Protein AF-A0AAV4B1U3-F1 (afdb_monomer_lite)

Foldseek 3Di:
DPDPPPVVVVLVPDDPVVVVLCVLPVVLQVVLVCLLQQHDDDDDPPDDDDDDDDPDPLVVVVNCVSPPSNLLVSLVVCLVCVVSSVVRHVVRDPVNNVVSVVVNVCVVCVVVVVLVVQLVVCCVVCVVQPSVRSNCVSVVVVVVVVVCVPPPDSCRVRDD

Structure (mmCIF, N/CA/C/O backbone):
data_AF-A0AAV4B1U3-F1
#
_entry.id   AF-A0AAV4B1U3-F1
#
loop_
_atom_site.group_PDB
_atom_site.id
_atom_site.type_symbol
_atom_site.label_atom_id
_atom_site.label_alt_id
_atom_site.label_comp_id
_atom_site.label_asym_id
_atom_site.label_entity_id
_atom_site.label_seq_id
_atom_site.pdbx_PDB_ins_code
_atom_site.Cartn_x
_atom_site.Cartn_y
_atom_site.Cartn_z
_atom_site.occupancy
_atom_site.B_iso_or_equiv
_atom_site.auth_seq_id
_atom_site.auth_comp_id
_atom_site.auth_asym_id
_atom_site.auth_atom_id
_atom_site.pdbx_PDB_model_num
ATOM 1 N N . MET A 1 1 ? -34.323 5.838 21.170 1.00 34.25 1 MET A N 1
ATOM 2 C CA . MET A 1 1 ? -34.094 5.615 19.721 1.00 34.25 1 MET A CA 1
ATOM 3 C C . MET A 1 1 ? -33.649 6.913 19.023 1.00 34.25 1 MET A C 1
ATOM 5 O O . MET A 1 1 ? -34.385 7.452 18.212 1.00 34.25 1 MET A O 1
ATOM 9 N N . ALA A 1 2 ? -32.461 7.454 19.337 1.00 35.16 2 ALA A N 1
ATOM 10 C CA . ALA A 1 2 ? -32.035 8.789 18.865 1.00 35.16 2 ALA A CA 1
ATOM 11 C C . ALA A 1 2 ? -30.618 8.835 18.239 1.00 35.16 2 ALA A C 1
ATOM 13 O O . ALA A 1 2 ? -30.026 9.904 18.129 1.00 35.16 2 ALA A O 1
ATOM 14 N N . GLY A 1 3 ? -30.059 7.690 17.825 1.00 37.66 3 GLY A N 1
ATOM 15 C CA . GLY A 1 3 ? -28.696 7.602 17.266 1.00 37.66 3 GLY A CA 1
ATOM 16 C C . GLY A 1 3 ? -28.603 7.534 15.733 1.00 37.66 3 GLY A C 1
ATOM 17 O O . GLY A 1 3 ? -27.575 7.881 15.164 1.00 37.66 3 GLY A O 1
ATOM 18 N N . SER A 1 4 ? -29.680 7.143 15.041 1.00 43.81 4 SER A N 1
ATOM 19 C CA . SER A 1 4 ? -29.659 6.825 13.596 1.00 43.81 4 SER A CA 1
ATOM 20 C C . SER A 1 4 ? -29.559 8.059 12.669 1.00 43.81 4 SER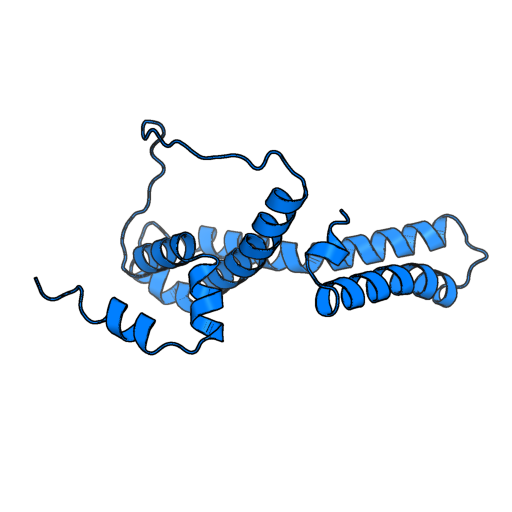 A C 1
ATOM 22 O O . SER A 1 4 ? -29.219 7.954 11.494 1.00 43.81 4 SER A O 1
ATOM 24 N N . ASN A 1 5 ? -29.793 9.268 13.190 1.00 48.94 5 ASN A N 1
ATOM 25 C CA . ASN A 1 5 ? -30.090 10.441 12.358 1.00 48.94 5 ASN A CA 1
ATOM 26 C C . ASN A 1 5 ? -28.878 11.315 11.971 1.00 48.94 5 ASN A C 1
ATOM 28 O O . ASN A 1 5 ? -29.029 12.237 11.173 1.00 48.94 5 ASN A O 1
ATOM 32 N N . LYS A 1 6 ? -27.685 11.083 12.539 1.00 46.19 6 LYS A N 1
ATOM 33 C CA . LYS A 1 6 ? -26.474 11.874 12.219 1.00 46.19 6 LYS A CA 1
ATOM 34 C C . LYS A 1 6 ? -25.631 11.241 11.110 1.00 46.19 6 LYS A C 1
ATOM 36 O O . LYS A 1 6 ? -25.233 11.944 10.187 1.00 46.19 6 LYS A O 1
ATOM 41 N N . MET A 1 7 ? -25.434 9.923 11.161 1.00 44.25 7 MET A N 1
ATOM 42 C CA . MET A 1 7 ? -24.687 9.158 10.151 1.00 44.25 7 MET A CA 1
ATOM 43 C C . MET A 1 7 ? -25.331 9.251 8.762 1.00 44.25 7 MET A C 1
ATOM 45 O O . MET A 1 7 ? -24.657 9.613 7.799 1.00 44.25 7 MET A O 1
ATOM 49 N N . SER A 1 8 ? -26.649 9.031 8.658 1.00 46.22 8 SER A N 1
ATOM 50 C CA . SER A 1 8 ? -27.339 9.098 7.361 1.00 46.22 8 SER A CA 1
ATOM 51 C C . SER A 1 8 ? -27.309 10.511 6.766 1.00 46.22 8 SER A C 1
ATOM 53 O O . SER A 1 8 ? -27.039 10.683 5.580 1.00 46.22 8 SER A O 1
ATOM 55 N N . LYS A 1 9 ? -27.484 11.554 7.591 1.00 43.84 9 LYS A N 1
ATOM 56 C CA . LYS A 1 9 ? -27.424 12.957 7.146 1.00 43.84 9 LYS A CA 1
ATOM 57 C C . LYS A 1 9 ? -26.022 13.382 6.698 1.00 43.84 9 LYS A C 1
ATOM 59 O O . LYS A 1 9 ? -25.910 14.159 5.750 1.00 43.84 9 LYS A O 1
ATOM 64 N N . GLN A 1 10 ? -24.968 12.859 7.328 1.00 49.81 10 GLN A N 1
ATOM 65 C CA . GLN A 1 10 ? -23.578 13.093 6.923 1.00 49.81 10 GLN A CA 1
ATOM 66 C C . GLN A 1 10 ? -23.275 12.419 5.572 1.00 49.81 10 GLN A C 1
ATOM 68 O O . GLN A 1 10 ? -22.713 13.047 4.673 1.00 49.81 10 GLN A O 1
ATOM 73 N N . PHE A 1 11 ? -23.738 11.179 5.385 1.00 47.16 11 PHE A N 1
ATOM 74 C CA . PHE A 1 11 ? -23.605 10.437 4.128 1.00 47.16 11 PHE A CA 1
ATOM 75 C C . PHE A 1 11 ? -24.349 11.131 2.972 1.00 47.16 11 PHE A C 1
ATOM 77 O O . PHE A 1 11 ? -23.828 11.270 1.865 1.00 47.16 11 PHE A O 1
ATOM 84 N N . LEU A 1 12 ? -25.543 11.670 3.240 1.00 50.81 12 LEU A N 1
ATOM 85 C CA . LEU A 1 12 ? -26.353 12.394 2.255 1.00 50.81 12 LEU A CA 1
ATOM 86 C C . LEU A 1 12 ? -25.726 13.731 1.818 1.00 50.81 12 LEU A C 1
ATOM 88 O O . LEU A 1 12 ? -25.813 14.066 0.634 1.00 50.81 12 LEU A O 1
ATOM 92 N N . ARG A 1 13 ? -25.042 14.451 2.721 1.00 52.44 13 ARG A N 1
ATOM 93 C CA . ARG A 1 13 ? -24.364 15.743 2.455 1.00 52.44 13 ARG A CA 1
ATOM 94 C C . ARG A 1 13 ? -23.014 15.637 1.745 1.00 52.44 13 ARG A C 1
ATOM 96 O O . ARG A 1 13 ? -22.426 16.648 1.375 1.00 52.44 13 ARG A O 1
ATOM 103 N N . THR A 1 14 ? -22.522 14.424 1.556 1.00 54.97 14 THR A N 1
ATOM 104 C CA . THR A 1 14 ? -21.181 14.179 1.043 1.00 54.97 14 THR A CA 1
ATOM 105 C C . THR A 1 14 ? -21.091 14.379 -0.486 1.00 54.97 14 THR A C 1
ATOM 107 O O . THR A 1 14 ? -21.996 13.980 -1.225 1.00 54.97 14 THR A O 1
ATOM 110 N N . SER A 1 15 ? -20.003 15.004 -0.968 1.00 49.97 15 SER A N 1
ATOM 111 C CA . SER A 1 15 ? -19.696 15.217 -2.401 1.00 49.97 15 SER A CA 1
ATOM 112 C C . SER A 1 15 ? -19.769 13.910 -3.208 1.00 49.97 15 SER A C 1
ATOM 114 O O . SER A 1 15 ? -19.462 12.843 -2.677 1.00 49.97 15 SER A O 1
ATOM 116 N N . LYS A 1 16 ? -20.124 13.977 -4.504 1.00 52.44 16 LYS A N 1
ATOM 117 C CA . LYS A 1 16 ? -20.164 12.808 -5.410 1.00 52.44 16 LYS A CA 1
ATOM 118 C C . LYS A 1 16 ? -18.877 11.974 -5.344 1.00 52.44 16 LYS A C 1
ATOM 120 O O . LYS A 1 16 ? -18.974 10.754 -5.302 1.00 52.44 16 LYS A O 1
ATOM 125 N N . SER A 1 17 ? -17.705 12.612 -5.264 1.00 48.62 17 SER A N 1
ATOM 126 C CA . SER A 1 17 ? -16.409 11.918 -5.192 1.00 48.62 17 SER A CA 1
ATOM 127 C C . SER A 1 17 ? -16.207 11.162 -3.876 1.00 48.62 17 SER A C 1
ATOM 129 O O . SER A 1 17 ? -15.735 10.028 -3.878 1.00 48.62 17 SER A O 1
ATOM 131 N N . LEU A 1 18 ? -16.614 11.754 -2.751 1.00 49.97 18 LEU A N 1
ATOM 132 C CA . LEU A 1 18 ? -16.459 11.160 -1.426 1.00 49.97 18 LEU A CA 1
ATOM 133 C C . LEU A 1 18 ? -17.518 10.065 -1.183 1.00 49.97 18 LEU A C 1
ATOM 135 O O . LEU A 1 18 ? -17.197 9.039 -0.600 1.00 49.97 18 LEU A O 1
ATOM 139 N N . LYS A 1 19 ? -18.727 10.187 -1.756 1.00 54.56 19 LYS A N 1
ATOM 140 C CA . LYS A 1 19 ? -19.711 9.085 -1.842 1.00 54.56 19 LYS A CA 1
ATOM 141 C C . LYS A 1 19 ? -19.169 7.899 -2.637 1.00 54.56 19 LYS A C 1
ATOM 143 O O . LYS A 1 19 ? -19.358 6.755 -2.240 1.00 54.56 19 LYS A O 1
ATOM 148 N N . GLN A 1 20 ? -18.462 8.169 -3.733 1.00 54.53 20 GLN A N 1
ATOM 149 C CA . GLN A 1 20 ? -17.825 7.134 -4.542 1.00 54.53 20 GLN A CA 1
ATOM 150 C C . GLN A 1 20 ? -16.701 6.430 -3.772 1.00 54.53 20 GLN A C 1
ATOM 152 O O . GLN A 1 20 ? -16.598 5.212 -3.851 1.00 54.53 20 GLN A O 1
ATOM 157 N N . TYR A 1 21 ? -15.896 7.159 -2.995 1.00 54.62 21 TYR A N 1
ATOM 158 C CA . TYR A 1 21 ? -14.876 6.579 -2.110 1.00 54.62 21 TYR A CA 1
ATOM 159 C C . TYR A 1 21 ? -15.485 5.744 -0.976 1.00 54.62 21 TYR A C 1
ATOM 161 O O . TYR A 1 21 ? -15.048 4.621 -0.737 1.00 54.62 21 TYR A O 1
ATOM 169 N N . LEU A 1 22 ? -16.537 6.257 -0.334 1.00 54.84 22 LEU A N 1
ATOM 170 C CA . LEU A 1 22 ? -17.274 5.562 0.721 1.00 54.84 22 LEU A CA 1
ATOM 171 C C . LEU A 1 22 ? -17.932 4.277 0.201 1.00 54.84 22 LEU A C 1
ATOM 173 O O . LEU A 1 22 ? -17.804 3.240 0.833 1.00 54.84 22 LEU A O 1
ATOM 177 N N . SER A 1 23 ? -18.531 4.296 -0.996 1.00 57.09 23 SER A N 1
ATOM 178 C CA . SER A 1 23 ? -19.128 3.096 -1.612 1.00 57.09 23 SER A CA 1
ATOM 179 C C . SER A 1 23 ? -18.108 2.011 -1.979 1.00 57.09 23 SER A C 1
ATOM 181 O O . SER A 1 23 ? -18.454 0.843 -2.140 1.00 57.09 23 SER A O 1
ATOM 183 N N . GLN A 1 24 ? -16.831 2.374 -2.128 1.00 67.50 24 GLN A N 1
ATOM 184 C CA . GLN A 1 24 ? -15.799 1.427 -2.542 1.00 67.50 24 GLN A CA 1
ATOM 185 C C . GLN A 1 24 ? -15.334 0.532 -1.385 1.00 67.50 24 GLN A C 1
ATOM 187 O O . GLN A 1 24 ? -14.924 -0.602 -1.635 1.00 67.50 24 GLN A O 1
ATOM 192 N N . GLY A 1 25 ? -15.469 0.974 -0.133 1.00 75.81 25 GLY A N 1
ATOM 193 C CA . GLY A 1 25 ? -15.066 0.208 1.048 1.00 75.81 25 GLY A CA 1
ATOM 194 C C . GLY A 1 25 ? -15.875 0.525 2.298 1.00 75.81 25 GLY A C 1
ATOM 195 O O . GLY A 1 25 ? -15.283 0.597 3.373 1.00 75.81 25 GLY A O 1
ATOM 196 N N . GLU A 1 26 ? -17.186 0.727 2.147 1.00 83.44 26 GLU A N 1
ATOM 197 C CA . GLU A 1 26 ? -18.115 1.059 3.235 1.00 83.44 26 GLU A CA 1
ATOM 198 C C . GLU A 1 26 ? -17.958 0.106 4.421 1.00 83.44 26 GLU A C 1
ATOM 200 O O . GLU A 1 26 ? -17.793 0.573 5.541 1.00 83.44 26 GLU A O 1
ATOM 205 N N . ASP A 1 27 ? -17.909 -1.206 4.167 1.00 86.19 27 ASP A N 1
ATOM 206 C CA . ASP A 1 27 ? -17.800 -2.230 5.214 1.00 86.19 27 ASP A CA 1
ATOM 207 C C . ASP A 1 27 ? -16.546 -2.025 6.075 1.00 86.19 27 ASP A C 1
ATOM 209 O O . ASP A 1 27 ? -16.609 -1.976 7.302 1.00 86.19 27 ASP A O 1
ATOM 213 N N . ARG A 1 28 ? -15.389 -1.835 5.423 1.00 86.81 28 ARG A N 1
ATOM 214 C CA . ARG A 1 28 ? -14.106 -1.603 6.109 1.00 86.81 28 ARG A CA 1
ATOM 215 C C . ARG A 1 28 ? -14.129 -0.297 6.891 1.00 86.81 28 ARG A C 1
ATOM 217 O O . ARG A 1 28 ? -13.605 -0.237 8.001 1.00 86.81 28 ARG A O 1
ATOM 224 N N . TRP A 1 29 ? -14.747 0.731 6.322 1.00 85.81 29 TRP A N 1
ATOM 225 C CA . TRP A 1 29 ? -14.876 2.027 6.972 1.00 85.81 29 TRP A CA 1
ATOM 226 C C . TRP A 1 29 ? -15.787 1.962 8.193 1.00 85.81 29 TRP A C 1
ATOM 228 O O . TRP A 1 29 ? -15.417 2.452 9.257 1.00 85.81 29 TRP A O 1
ATOM 238 N N . LEU A 1 30 ? -16.921 1.271 8.090 1.00 88.44 30 LEU A N 1
ATOM 239 C CA . LEU A 1 30 ? -17.818 1.028 9.211 1.00 88.44 30 LEU A CA 1
ATOM 240 C C . LEU A 1 30 ? -17.119 0.239 10.326 1.00 88.44 30 LEU A C 1
ATOM 242 O O . LEU A 1 30 ? -17.226 0.622 11.490 1.00 88.44 30 LEU A O 1
ATOM 246 N N . CYS A 1 31 ? -16.355 -0.805 9.993 1.00 89.75 31 CYS A N 1
ATOM 247 C CA . CYS A 1 31 ? -15.546 -1.531 10.974 1.00 89.75 31 CYS A CA 1
ATOM 248 C C . CYS A 1 31 ? -14.533 -0.612 11.674 1.00 89.75 31 CYS A C 1
ATOM 250 O O . CYS A 1 31 ? -14.426 -0.644 12.898 1.00 89.75 31 CYS A O 1
ATOM 252 N N . THR A 1 32 ? -13.835 0.251 10.930 1.00 89.56 32 THR A N 1
ATOM 253 C CA . THR A 1 32 ? -12.902 1.233 11.508 1.00 89.56 32 THR A CA 1
ATOM 254 C C . THR A 1 32 ? -13.617 2.197 12.459 1.00 89.56 32 THR A C 1
ATOM 256 O O . THR A 1 32 ? -13.131 2.442 13.564 1.00 89.56 32 THR A O 1
ATOM 259 N N . LEU A 1 33 ? -14.807 2.685 12.090 1.00 89.94 33 LEU A N 1
ATOM 260 C CA . LEU A 1 33 ? -15.630 3.537 12.952 1.00 89.94 33 LEU A CA 1
ATOM 261 C C . LEU A 1 33 ? -16.046 2.814 14.241 1.00 89.94 33 LEU A C 1
ATOM 263 O O . LEU A 1 33 ? -15.974 3.407 15.316 1.00 89.94 33 LEU A O 1
ATOM 267 N N . LEU A 1 34 ? -16.452 1.542 14.163 1.00 92.31 34 LEU A N 1
ATOM 268 C CA . LEU A 1 34 ? -16.786 0.735 15.343 1.00 92.31 34 LEU A CA 1
ATOM 269 C C . LEU A 1 34 ? -15.588 0.628 16.295 1.00 92.31 34 LEU A C 1
ATOM 271 O O . LEU A 1 34 ? -15.732 0.901 17.489 1.00 92.31 34 LEU A O 1
ATOM 275 N N . LEU A 1 35 ? -14.397 0.339 15.761 1.00 91.88 35 LEU A N 1
ATOM 276 C CA . LEU A 1 35 ? -13.162 0.296 16.548 1.00 91.88 35 LEU A CA 1
ATOM 277 C C . LEU A 1 35 ? -12.845 1.659 17.187 1.00 91.88 35 LEU A C 1
ATOM 279 O O . LEU A 1 35 ? -12.509 1.714 18.370 1.00 91.88 35 LEU A O 1
ATOM 283 N N . GLN A 1 36 ? -13.011 2.763 16.450 1.00 91.19 36 GLN A N 1
ATOM 284 C CA . GLN A 1 36 ? -12.832 4.139 16.945 1.00 91.19 36 GLN A CA 1
ATOM 285 C C . GLN A 1 36 ? -13.840 4.535 18.040 1.00 91.19 36 GLN A C 1
ATOM 287 O O . GLN A 1 36 ? -13.535 5.391 18.875 1.00 91.19 36 GLN A O 1
ATOM 292 N N . GLN A 1 37 ? -15.036 3.938 18.049 1.00 92.44 37 GLN A N 1
ATOM 293 C CA . GLN A 1 37 ? -16.036 4.127 19.106 1.00 92.44 37 GLN A CA 1
ATOM 294 C C . GLN A 1 37 ? -15.804 3.228 20.335 1.00 92.44 37 GLN A C 1
ATOM 296 O O . GLN A 1 37 ? -16.545 3.357 21.305 1.00 92.44 37 GLN A O 1
ATOM 301 N N . GLY A 1 38 ? -14.786 2.360 20.326 1.00 92.88 38 GLY A N 1
ATOM 302 C CA . GLY A 1 38 ? -14.483 1.456 21.441 1.00 92.88 38 GLY A CA 1
ATOM 303 C C . GLY A 1 38 ? -15.198 0.106 21.378 1.00 92.88 38 GLY A C 1
ATOM 304 O O . GLY A 1 38 ? -15.150 -0.643 22.349 1.00 92.88 38 GLY A O 1
ATOM 305 N N . TYR A 1 39 ? -15.863 -0.222 20.265 1.00 93.75 39 TYR A N 1
ATOM 306 C CA . TYR A 1 39 ? -16.454 -1.547 20.086 1.00 93.75 39 TYR A CA 1
ATOM 307 C C . TYR A 1 39 ? -15.394 -2.574 19.699 1.00 93.75 39 TYR A C 1
ATOM 309 O O . TYR A 1 39 ? -14.425 -2.275 18.996 1.00 93.75 39 TYR A O 1
ATOM 317 N N . ARG A 1 40 ? -15.631 -3.808 20.130 1.00 90.62 40 ARG A N 1
ATOM 318 C CA . ARG A 1 40 ? -14.810 -4.970 19.819 1.00 90.62 40 ARG A CA 1
ATOM 319 C C . ARG A 1 40 ? -15.328 -5.650 18.557 1.00 90.62 40 ARG A C 1
ATOM 321 O O . ARG A 1 40 ? -16.533 -5.841 18.405 1.00 90.62 40 ARG A O 1
ATOM 328 N N . VAL A 1 41 ? -14.416 -6.007 17.658 1.00 89.12 41 VAL A N 1
ATOM 329 C CA . VAL A 1 41 ? -14.715 -6.771 16.441 1.00 89.12 41 VAL A CA 1
ATOM 330 C C . VAL A 1 41 ? -13.932 -8.073 16.516 1.00 89.12 41 VAL A C 1
ATOM 332 O O . VAL A 1 41 ? -12.707 -8.049 16.613 1.00 89.12 41 VAL A O 1
ATOM 335 N N . GLU A 1 42 ? -14.636 -9.201 16.486 1.00 89.62 42 GLU A N 1
ATOM 336 C CA . GLU A 1 42 ? -14.042 -10.534 16.582 1.00 89.62 42 GLU A CA 1
ATOM 337 C C . GLU A 1 42 ? -14.356 -11.370 15.351 1.00 89.62 42 GLU A C 1
ATOM 339 O O . GLU A 1 42 ? -15.413 -11.248 14.731 1.00 89.62 42 GLU A O 1
ATOM 344 N N . TYR A 1 43 ? -13.424 -12.258 15.026 1.00 91.00 43 TYR A N 1
ATOM 345 C CA . TYR A 1 43 ? -13.645 -13.289 14.032 1.00 91.00 43 TYR A CA 1
ATOM 346 C C . TYR A 1 43 ? -14.442 -14.448 14.647 1.00 91.00 43 TYR A C 1
ATOM 348 O O . TYR A 1 43 ? -14.052 -14.988 15.681 1.00 91.00 43 TYR A O 1
ATOM 356 N N . CYS A 1 44 ? -15.533 -14.851 13.992 1.00 93.25 44 CYS A N 1
ATOM 357 C CA . CYS A 1 44 ? -16.336 -16.010 14.373 1.00 93.25 44 CYS A CA 1
ATOM 358 C C . CYS A 1 44 ? -16.225 -17.092 13.293 1.00 93.25 44 CYS A C 1
ATOM 360 O O . CYS A 1 44 ? -16.735 -16.924 12.191 1.00 93.25 44 CYS A O 1
ATOM 362 N N . ALA A 1 45 ? -15.581 -18.221 13.603 1.00 92.44 45 ALA A N 1
ATOM 363 C CA . ALA A 1 45 ? -15.434 -19.320 12.642 1.00 92.44 45 ALA A CA 1
ATOM 364 C C . ALA A 1 45 ? -16.761 -20.048 12.355 1.00 92.44 45 ALA A C 1
ATOM 366 O O . ALA A 1 45 ? -16.906 -20.664 11.307 1.00 92.44 45 ALA A O 1
ATOM 367 N N . ALA A 1 46 ? -17.720 -19.972 13.284 1.00 94.50 46 ALA A N 1
ATOM 368 C CA . ALA A 1 46 ? -19.034 -20.597 13.159 1.00 94.50 46 ALA A CA 1
ATOM 369 C C . ALA A 1 46 ? -20.060 -19.727 12.411 1.00 94.50 46 ALA A C 1
ATOM 371 O O . ALA A 1 46 ? -21.211 -20.135 12.279 1.00 94.50 46 ALA A O 1
ATOM 372 N N . SER A 1 47 ? -19.697 -18.515 11.968 1.00 91.50 47 SER A N 1
ATOM 373 C CA . SER A 1 47 ? -20.613 -17.700 11.172 1.00 91.50 47 SER A CA 1
ATOM 374 C C . SER A 1 47 ? -20.576 -18.139 9.713 1.00 91.50 47 SER A C 1
ATOM 376 O O . SER A 1 47 ? -19.572 -17.935 9.026 1.00 91.50 47 SER A O 1
ATOM 378 N N . ASP A 1 48 ? -21.688 -18.681 9.232 1.00 92.75 48 ASP A N 1
ATOM 379 C CA . ASP A 1 48 ? -21.855 -19.036 7.830 1.00 92.75 48 ASP A CA 1
ATOM 380 C C . ASP A 1 48 ? -22.116 -17.793 6.978 1.00 92.75 48 ASP A C 1
ATOM 382 O O . ASP A 1 48 ? -22.984 -16.967 7.268 1.00 92.75 48 ASP A O 1
ATOM 386 N N . SER A 1 49 ? -21.362 -17.665 5.891 1.00 90.31 49 SER A N 1
ATOM 387 C CA . SER A 1 49 ? -21.590 -16.637 4.883 1.00 90.31 49 SER A CA 1
ATOM 388 C C . SER A 1 49 ? -21.385 -17.227 3.497 1.00 90.31 49 SER A C 1
ATOM 390 O O . SER A 1 49 ? -20.469 -18.014 3.263 1.00 90.31 49 SER A O 1
ATOM 392 N N . PHE A 1 50 ? -22.261 -16.851 2.572 1.00 91.00 50 PHE A N 1
ATOM 393 C CA . PHE A 1 50 ? -22.156 -17.231 1.174 1.00 91.00 50 PHE A CA 1
ATOM 394 C C . PHE A 1 50 ? -21.663 -16.026 0.372 1.00 91.00 50 PHE A C 1
ATOM 396 O O . PHE A 1 50 ? -22.231 -14.938 0.471 1.00 91.00 50 PHE A O 1
ATOM 403 N N . THR A 1 51 ? -20.600 -16.213 -0.410 1.00 88.44 51 THR A N 1
ATOM 404 C CA . THR A 1 51 ? -20.026 -15.164 -1.257 1.00 88.44 51 THR A CA 1
ATOM 405 C C . THR A 1 51 ? -19.707 -15.707 -2.641 1.00 88.44 51 THR A C 1
ATOM 407 O O . THR A 1 51 ? -19.290 -16.856 -2.788 1.00 88.44 51 THR A O 1
ATOM 410 N N . TYR A 1 52 ? -19.886 -14.865 -3.653 1.00 89.00 52 TYR A N 1
ATOM 411 C CA . TYR A 1 52 ? -19.514 -15.182 -5.024 1.00 89.00 52 TYR A CA 1
ATOM 412 C C . TYR A 1 52 ? -18.042 -14.832 -5.245 1.00 89.00 52 TYR A C 1
ATOM 414 O O . TYR A 1 52 ? -17.625 -13.686 -5.053 1.00 89.00 52 TYR A O 1
ATOM 422 N N . ALA A 1 53 ? -17.249 -15.825 -5.642 1.00 90.75 53 ALA A N 1
ATOM 423 C CA . ALA A 1 53 ? -15.888 -15.597 -6.102 1.00 90.75 53 ALA A CA 1
ATOM 424 C C . ALA A 1 53 ? -15.910 -15.179 -7.583 1.00 90.75 53 ALA A C 1
ATOM 426 O O . ALA A 1 53 ? -16.720 -15.707 -8.342 1.00 90.75 53 ALA A O 1
ATOM 427 N N . PRO A 1 54 ? -15.037 -14.251 -8.011 1.00 91.06 54 PRO A N 1
ATOM 428 C CA . PRO A 1 54 ? -14.971 -13.867 -9.414 1.00 91.06 54 PRO A CA 1
ATOM 429 C C . PRO A 1 54 ? -14.496 -15.049 -10.266 1.00 91.06 54 PRO A C 1
ATOM 431 O O . PRO A 1 54 ? -13.408 -15.579 -10.039 1.00 91.06 54 PRO A O 1
ATOM 434 N N . GLU A 1 55 ? -15.278 -15.422 -11.277 1.00 92.06 55 GLU A N 1
ATOM 435 C CA . GLU A 1 55 ? -14.921 -16.489 -12.228 1.00 92.06 55 GLU A CA 1
ATOM 436 C C . GLU A 1 55 ? -14.164 -15.946 -13.454 1.00 92.06 55 GLU A C 1
ATOM 438 O O . GLU A 1 55 ? -13.458 -16.679 -14.143 1.00 92.06 55 GLU A O 1
ATOM 443 N N . GLY A 1 56 ? -14.273 -14.637 -13.713 1.00 89.19 56 GLY A N 1
ATOM 444 C CA . GLY A 1 56 ? -13.639 -13.958 -14.842 1.00 89.19 56 GLY A CA 1
ATOM 445 C C . GLY A 1 56 ? -12.613 -12.902 -14.428 1.00 89.19 56 GLY A C 1
ATOM 446 O O . GLY A 1 56 ? -12.763 -12.203 -13.421 1.00 89.19 56 GLY A O 1
ATOM 447 N N . PHE A 1 57 ? -11.593 -12.706 -15.270 1.00 86.69 57 PHE A N 1
ATOM 448 C CA . PHE A 1 57 ? -10.540 -11.711 -15.033 1.00 86.69 57 PHE A CA 1
ATOM 449 C C . PHE A 1 57 ? -11.086 -10.276 -14.933 1.00 86.69 57 PHE A C 1
ATOM 451 O O . PHE A 1 57 ? -10.626 -9.496 -14.103 1.00 86.69 57 PHE A O 1
ATOM 458 N N . GLN A 1 58 ? -12.109 -9.931 -15.720 1.00 85.50 58 GLN A N 1
ATOM 459 C CA . GLN A 1 58 ? -12.740 -8.608 -15.682 1.00 85.50 58 GLN A CA 1
ATOM 460 C C . GLN A 1 58 ? -13.364 -8.286 -14.322 1.00 85.50 58 GLN A C 1
ATOM 462 O O . GLN A 1 58 ? -13.243 -7.155 -13.837 1.00 85.50 58 GLN A O 1
ATOM 467 N N . GLU A 1 59 ? -14.034 -9.260 -13.712 1.00 86.81 59 GLU A N 1
ATOM 468 C CA . GLU A 1 59 ? -14.638 -9.094 -12.396 1.00 86.81 59 GLU A CA 1
ATOM 469 C C . GLU A 1 59 ? -13.554 -8.996 -11.324 1.00 86.81 59 GLU A C 1
ATOM 471 O O . GLU A 1 59 ? -13.540 -8.038 -10.549 1.00 86.81 59 GLU A O 1
ATOM 476 N N . PHE A 1 60 ? -12.579 -9.907 -11.361 1.00 88.94 60 PHE A N 1
ATOM 477 C CA . PHE A 1 60 ? -11.413 -9.877 -10.482 1.00 88.94 60 PHE A CA 1
ATOM 478 C C . PHE A 1 60 ? -10.682 -8.525 -10.533 1.00 88.94 60 PHE A C 1
ATOM 480 O O . PHE A 1 60 ? -10.402 -7.913 -9.499 1.00 88.94 60 PHE A O 1
ATOM 487 N N . TYR A 1 61 ? -10.412 -8.011 -11.734 1.00 86.25 61 TYR A N 1
ATOM 488 C CA . TYR A 1 61 ? -9.726 -6.738 -11.935 1.00 86.25 61 TYR A CA 1
ATOM 489 C C . TYR A 1 61 ? -10.525 -5.561 -11.361 1.00 86.25 61 TYR A C 1
ATOM 491 O O . TYR A 1 61 ? -9.974 -4.705 -10.663 1.00 86.25 61 TYR A O 1
ATOM 499 N N . ASN A 1 62 ? -11.841 -5.535 -11.592 1.00 84.62 62 ASN A N 1
ATOM 500 C CA . ASN A 1 62 ? -12.713 -4.503 -11.034 1.00 84.62 62 ASN A CA 1
ATOM 501 C C . ASN A 1 62 ? -12.773 -4.564 -9.501 1.00 84.62 62 ASN A C 1
ATOM 503 O O . ASN A 1 62 ? -12.735 -3.516 -8.852 1.00 84.62 62 ASN A O 1
ATOM 5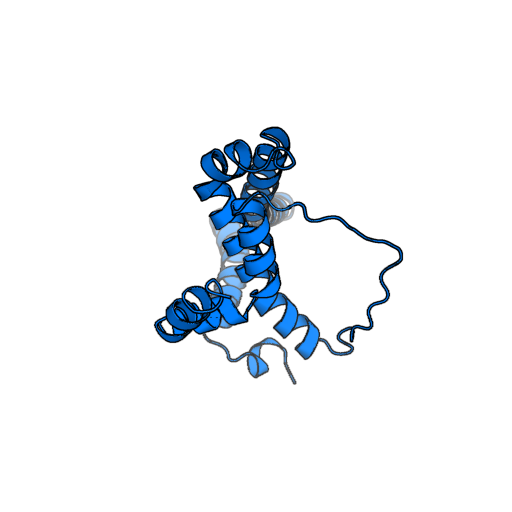07 N N . GLN A 1 63 ? -12.796 -5.765 -8.913 1.00 86.12 63 GLN A N 1
ATOM 508 C CA . GLN A 1 63 ? -12.715 -5.938 -7.461 1.00 86.12 63 GLN A CA 1
ATOM 509 C C . GLN A 1 63 ? -11.399 -5.372 -6.909 1.00 86.12 63 GLN A C 1
ATOM 511 O O . GLN A 1 63 ? -11.418 -4.568 -5.977 1.00 86.12 63 GLN A O 1
ATOM 516 N N . ARG A 1 64 ? -10.255 -5.695 -7.523 1.00 87.50 64 ARG A N 1
ATOM 517 C CA . ARG A 1 64 ? -8.939 -5.180 -7.100 1.00 87.50 64 ARG A CA 1
ATOM 518 C C . ARG A 1 64 ? -8.841 -3.659 -7.191 1.00 87.50 64 ARG A C 1
ATOM 520 O O . ARG A 1 64 ? -8.331 -3.030 -6.263 1.00 87.50 64 ARG A O 1
ATOM 527 N N . ARG A 1 65 ? -9.382 -3.056 -8.254 1.00 83.75 65 ARG A N 1
ATOM 528 C CA . ARG A 1 65 ? -9.423 -1.591 -8.420 1.00 83.75 65 ARG A CA 1
ATOM 529 C C . ARG A 1 65 ? -10.222 -0.884 -7.335 1.00 83.75 65 ARG A C 1
ATOM 531 O O . ARG A 1 65 ? -9.863 0.225 -6.962 1.00 83.75 65 ARG A O 1
ATOM 538 N N . ARG A 1 66 ? -11.270 -1.525 -6.818 1.00 83.31 66 ARG A N 1
ATOM 539 C CA . ARG A 1 66 ? -12.062 -1.018 -5.694 1.00 83.31 66 ARG A CA 1
ATOM 540 C C . ARG A 1 66 ? -11.351 -1.217 -4.355 1.00 83.31 66 ARG A C 1
ATOM 542 O O . ARG A 1 66 ? -11.344 -0.327 -3.508 1.00 83.31 66 ARG A O 1
ATOM 549 N N . TRP A 1 67 ? -10.776 -2.398 -4.141 1.00 86.31 67 TRP A N 1
ATOM 550 C CA . TRP A 1 67 ? -10.277 -2.792 -2.826 1.00 86.31 67 TRP A CA 1
ATOM 551 C C . TRP A 1 67 ? -8.990 -2.081 -2.442 1.00 86.31 67 TRP A C 1
ATOM 553 O O . TRP A 1 67 ? -8.924 -1.559 -1.332 1.00 86.31 67 TRP A O 1
ATOM 563 N N . THR A 1 68 ? -8.004 -1.999 -3.336 1.00 87.31 68 THR A N 1
ATOM 564 C CA . THR A 1 68 ? -6.691 -1.432 -2.993 1.00 87.31 68 THR A CA 1
ATOM 565 C C . THR A 1 68 ? -6.782 0.018 -2.497 1.00 87.31 68 THR A C 1
ATOM 567 O O . THR A 1 68 ? -6.280 0.286 -1.402 1.00 87.31 68 THR A O 1
ATOM 570 N N . PRO A 1 69 ? -7.475 0.947 -3.191 1.00 84.81 69 PRO A N 1
ATOM 571 C CA . PRO A 1 69 ? -7.631 2.314 -2.692 1.00 84.81 69 PRO A CA 1
ATOM 572 C C . PRO A 1 69 ? -8.392 2.370 -1.365 1.00 84.81 69 PRO A C 1
ATOM 574 O O . PRO A 1 69 ? -8.020 3.132 -0.475 1.00 84.81 69 PRO A O 1
ATOM 577 N N . SER A 1 70 ? -9.423 1.531 -1.197 1.00 84.19 70 SER A N 1
ATOM 578 C CA . SER A 1 70 ? -10.192 1.483 0.051 1.00 84.19 70 SER A CA 1
ATOM 579 C C . SER A 1 70 ? -9.348 1.020 1.240 1.00 84.19 70 SER A C 1
ATOM 581 O O . SER A 1 70 ? -9.479 1.570 2.329 1.00 84.19 70 SER A O 1
ATOM 583 N N . THR A 1 71 ? -8.453 0.049 1.041 1.00 88.62 71 THR A N 1
ATOM 584 C CA . THR A 1 71 ? -7.550 -0.437 2.089 1.00 88.62 71 THR A CA 1
ATOM 585 C C . THR A 1 71 ? -6.589 0.666 2.511 1.00 88.62 71 THR A C 1
ATOM 587 O O . THR A 1 71 ? -6.485 0.951 3.698 1.00 88.62 71 THR A O 1
ATOM 590 N N . ILE A 1 72 ? -5.948 1.337 1.549 1.00 88.12 72 ILE A N 1
ATOM 591 C CA . ILE A 1 72 ? -5.024 2.451 1.810 1.00 88.12 72 ILE A CA 1
ATOM 592 C C . ILE A 1 72 ? -5.727 3.562 2.602 1.00 88.12 72 ILE A C 1
ATOM 594 O O . ILE A 1 72 ? -5.193 4.025 3.607 1.00 88.12 72 ILE A O 1
ATOM 598 N N . ALA A 1 73 ? -6.938 3.951 2.193 1.00 87.25 73 ALA A N 1
ATOM 599 C CA . ALA A 1 73 ? -7.706 4.994 2.869 1.00 87.25 73 ALA A CA 1
ATOM 600 C C . ALA A 1 73 ? -8.081 4.618 4.314 1.00 87.25 73 ALA A C 1
ATOM 602 O O . ALA A 1 73 ? -7.898 5.428 5.217 1.00 87.25 73 ALA A O 1
ATOM 603 N N . ASN A 1 74 ? -8.556 3.390 4.548 1.00 88.12 74 ASN A N 1
ATOM 604 C CA . ASN A 1 74 ? -8.932 2.921 5.888 1.00 88.12 74 ASN A CA 1
ATOM 605 C C . ASN A 1 74 ? -7.728 2.809 6.829 1.00 88.12 74 ASN A C 1
ATOM 607 O O . ASN A 1 74 ? -7.804 3.182 7.997 1.00 88.12 74 ASN A O 1
ATOM 611 N N . VAL A 1 75 ? -6.603 2.316 6.312 1.00 91.06 75 VAL A N 1
ATOM 612 C CA . VAL A 1 75 ? -5.356 2.224 7.073 1.00 91.06 75 VAL A CA 1
ATOM 613 C C . VAL A 1 75 ? -4.854 3.613 7.453 1.00 91.06 75 VAL A C 1
ATOM 615 O O . VAL A 1 75 ? -4.491 3.828 8.605 1.00 91.06 75 VAL A O 1
ATOM 618 N N . LEU A 1 76 ? -4.875 4.568 6.521 1.00 91.38 76 LEU A N 1
ATOM 619 C CA . LEU A 1 76 ? -4.507 5.953 6.808 1.00 91.38 76 LEU A CA 1
ATOM 620 C C . LEU A 1 76 ? -5.428 6.601 7.845 1.00 91.38 76 LEU A C 1
ATOM 622 O O . LEU A 1 76 ? -4.918 7.251 8.751 1.00 91.38 76 LEU A O 1
ATOM 626 N N . ASP A 1 77 ? -6.745 6.403 7.750 1.00 90.06 77 ASP A N 1
ATOM 627 C CA . ASP A 1 77 ? -7.708 6.925 8.730 1.00 90.06 77 ASP A CA 1
ATOM 628 C C . ASP A 1 77 ? -7.405 6.399 10.142 1.00 90.06 77 ASP A C 1
ATOM 630 O O . ASP A 1 77 ? -7.210 7.177 11.078 1.00 90.06 77 ASP A O 1
ATOM 634 N N . LEU A 1 78 ? -7.222 5.081 10.282 1.00 91.31 78 LEU A N 1
ATOM 635 C CA . LEU A 1 78 ? -6.847 4.460 11.552 1.00 91.31 78 LEU A CA 1
ATOM 636 C C . LEU A 1 78 ? -5.505 4.989 12.085 1.00 91.31 78 LEU A C 1
ATOM 638 O O . LEU A 1 78 ? -5.393 5.297 13.273 1.00 91.31 78 LEU A O 1
ATOM 642 N N . LEU A 1 79 ? -4.492 5.113 11.221 1.00 94.38 79 LEU A N 1
ATOM 643 C CA . LEU A 1 79 ? -3.172 5.638 11.584 1.00 94.38 79 LEU A CA 1
ATOM 644 C C . LEU A 1 79 ? -3.194 7.134 11.919 1.00 94.38 79 LEU A C 1
ATOM 646 O O . LEU A 1 79 ? -2.309 7.593 12.630 1.00 94.38 79 LEU A O 1
ATOM 650 N N . GLN A 1 80 ? -4.170 7.910 11.448 1.00 93.31 80 GLN A N 1
ATOM 651 C CA . GLN A 1 80 ? -4.332 9.316 11.827 1.00 93.31 80 GLN A CA 1
ATOM 652 C C . GLN A 1 80 ? -5.042 9.456 13.177 1.00 93.31 80 GLN A C 1
ATOM 654 O O . GLN A 1 80 ? -4.672 10.310 13.985 1.00 93.31 80 GLN A O 1
ATOM 659 N N . THR A 1 81 ? -6.022 8.595 13.463 1.00 92.75 81 THR A N 1
ATOM 660 C CA . THR A 1 81 ? -6.813 8.651 14.703 1.00 92.75 81 THR A CA 1
ATOM 661 C C . THR A 1 81 ? -6.279 7.762 15.828 1.00 92.75 81 THR A C 1
ATOM 663 O O . THR A 1 81 ? -6.883 7.719 16.901 1.00 92.75 81 THR A O 1
ATOM 666 N N . TRP A 1 82 ? -5.158 7.065 15.620 1.00 94.56 82 TRP A N 1
ATOM 667 C CA . TRP A 1 82 ? -4.696 5.965 16.476 1.00 94.56 82 TRP A CA 1
ATOM 668 C C . TRP A 1 82 ? -4.623 6.298 17.969 1.00 94.56 82 TRP A C 1
ATOM 670 O O . TRP A 1 82 ? -5.043 5.488 18.787 1.00 94.56 82 TRP A O 1
ATOM 680 N N . LYS A 1 83 ? -4.157 7.500 18.346 1.00 94.12 83 LYS A N 1
ATOM 681 C CA . LYS A 1 83 ? -4.053 7.910 19.760 1.00 94.12 83 LYS A CA 1
ATOM 682 C C . LYS A 1 83 ? -5.417 7.913 20.447 1.00 94.12 83 LYS A C 1
ATOM 684 O O . LYS A 1 83 ? -5.549 7.440 21.570 1.00 94.12 83 LYS A O 1
ATOM 689 N N . GLY A 1 84 ? -6.427 8.453 19.764 1.00 93.50 84 GLY A N 1
ATOM 690 C CA . GLY A 1 84 ? -7.797 8.492 20.267 1.00 93.50 84 GLY A CA 1
ATOM 691 C C . GLY A 1 84 ? -8.445 7.112 20.251 1.00 93.50 84 GLY A C 1
ATOM 692 O O . GLY A 1 84 ? -9.148 6.765 21.195 1.00 93.50 84 GLY A O 1
ATOM 693 N N . THR A 1 85 ? -8.174 6.318 19.213 1.00 92.56 85 THR A N 1
ATOM 694 C CA . THR A 1 85 ? -8.677 4.946 19.092 1.00 92.56 85 THR A CA 1
ATOM 695 C C . THR A 1 85 ? -8.128 4.050 20.200 1.00 92.56 85 THR A C 1
ATOM 697 O O . THR A 1 85 ? -8.919 3.467 20.927 1.00 92.56 85 THR A O 1
ATOM 700 N N . SER A 1 86 ? -6.809 3.993 20.402 1.00 93.31 86 SER A N 1
ATOM 701 C CA . SER A 1 86 ? -6.177 3.166 21.444 1.00 93.31 86 SER A CA 1
ATOM 702 C C . SER A 1 86 ? -6.516 3.615 22.867 1.00 93.31 86 SER A C 1
ATOM 704 O O . SER A 1 86 ? -6.542 2.795 23.775 1.00 93.31 86 SER A O 1
ATOM 706 N N . ALA A 1 87 ? -6.801 4.904 23.084 1.00 93.81 87 ALA A N 1
ATOM 707 C CA . ALA A 1 87 ? -7.263 5.386 24.387 1.00 93.81 87 ALA A CA 1
ATOM 708 C C . ALA A 1 87 ? -8.704 4.949 24.708 1.00 93.81 87 ALA A C 1
ATOM 710 O O . ALA A 1 87 ? -9.053 4.795 25.875 1.00 93.81 87 ALA A O 1
ATOM 711 N N . LYS A 1 88 ? -9.551 4.779 23.684 1.00 93.56 88 LYS A N 1
ATOM 712 C CA . LYS A 1 88 ? -10.961 4.380 23.832 1.00 93.56 88 LYS A CA 1
ATOM 713 C C . LYS A 1 88 ? -11.182 2.877 23.717 1.00 93.56 88 LYS A C 1
ATOM 715 O O . LYS A 1 88 ? -12.160 2.374 24.258 1.00 93.56 88 LYS A O 1
ATOM 720 N N . ASN A 1 89 ? -10.320 2.186 22.980 1.00 93.88 89 ASN A N 1
ATOM 721 C CA . ASN A 1 89 ? -10.459 0.780 22.655 1.00 93.88 89 ASN A CA 1
ATOM 722 C C . ASN A 1 89 ? -9.231 -0.001 23.155 1.00 93.88 89 ASN A C 1
ATOM 724 O O . ASN A 1 89 ? -8.177 0.072 22.514 1.00 93.88 89 ASN A O 1
ATOM 728 N N . PRO A 1 90 ? -9.345 -0.751 24.267 1.00 91.38 90 PRO A N 1
ATOM 729 C CA . PRO A 1 90 ? -8.227 -1.513 24.818 1.00 91.38 90 PRO A CA 1
ATOM 730 C C . PRO A 1 90 ? -7.779 -2.668 23.908 1.00 91.38 90 PRO A C 1
ATOM 732 O O . PRO A 1 90 ? -6.641 -3.117 24.031 1.00 91.38 90 PRO A O 1
ATOM 735 N N . ASP A 1 91 ? -8.620 -3.112 22.966 1.00 90.50 91 ASP A N 1
ATOM 736 C CA . ASP A 1 91 ? -8.266 -4.158 22.000 1.00 90.50 91 ASP A CA 1
ATOM 737 C C . ASP A 1 91 ? -7.307 -3.645 20.905 1.00 90.50 91 ASP A C 1
ATOM 739 O O . ASP A 1 91 ? -6.655 -4.433 20.217 1.00 90.50 91 ASP A O 1
ATOM 743 N N . ILE A 1 92 ? -7.168 -2.321 20.746 1.00 93.31 92 ILE A N 1
ATOM 744 C CA . ILE A 1 92 ? -6.267 -1.695 19.768 1.00 93.31 92 ILE A CA 1
ATOM 745 C C . ILE A 1 92 ? -4.963 -1.270 20.448 1.00 93.31 92 ILE A C 1
ATOM 747 O O . ILE A 1 92 ? -4.789 -0.133 20.897 1.00 93.31 92 ILE A O 1
ATOM 751 N N . SER A 1 93 ? -4.008 -2.199 20.479 1.00 93.38 93 SER A N 1
ATOM 752 C CA . SER A 1 93 ? -2.687 -1.971 21.071 1.00 93.38 93 SER A CA 1
ATOM 753 C C . SER A 1 93 ? -1.782 -1.073 20.215 1.00 93.38 93 SER A 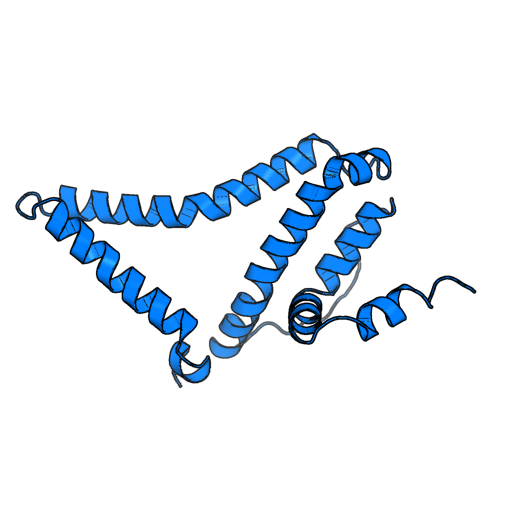C 1
ATOM 755 O O . SER A 1 93 ? -1.882 -1.018 18.988 1.00 93.38 93 SER A O 1
ATOM 757 N N . VAL A 1 94 ? -0.812 -0.417 20.858 1.00 93.31 94 VAL A N 1
ATOM 758 C CA . VAL A 1 94 ? 0.226 0.368 20.161 1.00 93.31 94 VAL A CA 1
ATOM 759 C C . VAL A 1 94 ? 1.065 -0.514 19.229 1.00 93.31 94 VAL A C 1
ATOM 761 O O . VAL A 1 94 ? 1.441 -0.075 18.144 1.00 93.31 94 VAL A O 1
ATOM 764 N N . LEU A 1 95 ? 1.313 -1.773 19.609 1.00 94.94 95 LEU A N 1
ATOM 765 C CA . LEU A 1 95 ? 2.032 -2.731 18.767 1.00 94.94 95 LEU A CA 1
ATOM 766 C C . LEU A 1 95 ? 1.263 -3.033 17.475 1.00 94.94 95 LEU A C 1
ATOM 768 O O . LEU A 1 95 ? 1.860 -3.083 16.402 1.00 94.94 95 LEU A O 1
ATOM 772 N N . TYR A 1 96 ? -0.062 -3.172 17.560 1.00 93.81 96 TYR A N 1
ATOM 773 C CA . TYR A 1 96 ? -0.914 -3.339 16.386 1.00 93.81 96 TYR A CA 1
ATOM 774 C C . TYR A 1 96 ? -0.861 -2.112 15.460 1.00 93.81 96 TYR A C 1
ATOM 776 O O . TYR A 1 96 ? -0.721 -2.261 14.248 1.00 93.81 96 TYR A O 1
ATOM 784 N N . ILE A 1 97 ? -0.880 -0.8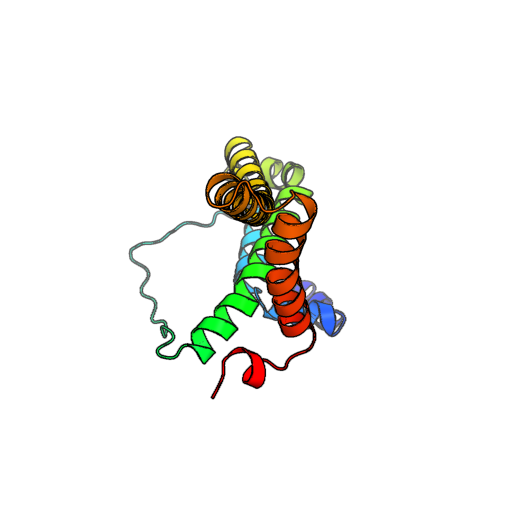95 16.015 1.00 96.06 97 ILE A N 1
ATOM 785 C CA . ILE A 1 97 ? -0.717 0.338 15.227 1.00 96.06 97 ILE A CA 1
ATOM 786 C C . ILE A 1 97 ? 0.659 0.389 14.545 1.00 96.06 97 ILE A C 1
ATOM 788 O O . ILE A 1 97 ? 0.748 0.742 13.368 1.00 96.06 97 ILE A O 1
ATOM 792 N N . ALA A 1 98 ? 1.727 -0.003 15.244 1.00 96.50 98 ALA A N 1
ATOM 793 C CA . ALA A 1 98 ? 3.071 -0.079 14.672 1.00 96.50 98 ALA A CA 1
ATOM 794 C C . ALA A 1 98 ? 3.153 -1.108 13.531 1.00 96.50 98 ALA A C 1
ATOM 796 O O . ALA A 1 98 ? 3.712 -0.815 12.474 1.00 96.50 98 ALA A O 1
ATOM 797 N N . TYR A 1 99 ? 2.537 -2.281 13.701 1.00 95.94 99 TYR A N 1
ATOM 798 C CA . TYR A 1 99 ? 2.405 -3.276 12.636 1.00 95.94 99 TYR A CA 1
ATOM 799 C C . TYR A 1 99 ? 1.658 -2.705 11.424 1.00 95.94 99 TYR A C 1
ATOM 801 O O . TYR A 1 99 ? 2.115 -2.831 10.288 1.00 95.94 99 TYR A O 1
ATOM 809 N N . GLN A 1 100 ? 0.545 -2.009 11.656 1.00 95.31 100 GLN A N 1
ATOM 810 C CA . GLN A 1 100 ? -0.247 -1.427 10.581 1.00 95.31 100 GLN A CA 1
ATOM 811 C C . GLN A 1 100 ? 0.511 -0.320 9.825 1.00 95.31 100 GLN A C 1
ATOM 813 O O . GLN A 1 100 ? 0.389 -0.209 8.603 1.00 95.31 100 GLN A O 1
ATOM 818 N N . MET A 1 101 ? 1.335 0.461 10.530 1.00 95.94 101 MET A N 1
ATOM 819 C CA . MET A 1 101 ? 2.256 1.429 9.928 1.00 95.94 101 MET A CA 1
ATOM 820 C C . MET A 1 101 ? 3.314 0.729 9.070 1.00 95.94 101 MET A C 1
ATOM 822 O O . MET A 1 101 ? 3.561 1.158 7.944 1.00 95.94 101 MET A O 1
ATOM 826 N N . PHE A 1 102 ? 3.911 -0.355 9.572 1.00 96.25 102 PHE A N 1
ATOM 827 C CA . PHE A 1 102 ? 4.887 -1.138 8.818 1.00 96.25 102 PHE A CA 1
ATOM 828 C C . PHE A 1 102 ? 4.281 -1.662 7.514 1.00 96.25 102 PHE A C 1
ATOM 830 O O . PHE A 1 102 ? 4.823 -1.391 6.448 1.00 96.25 102 PHE A O 1
ATOM 837 N N . VAL A 1 103 ? 3.111 -2.308 7.573 1.00 93.94 103 VAL A N 1
ATOM 838 C CA . VAL A 1 103 ? 2.404 -2.812 6.382 1.00 93.94 103 VAL A CA 1
ATOM 839 C C . VAL A 1 103 ? 2.125 -1.689 5.378 1.00 93.94 103 VAL A C 1
ATOM 841 O O . VAL A 1 103 ? 2.332 -1.867 4.175 1.00 93.94 103 VAL A O 1
ATOM 844 N N . PHE A 1 104 ? 1.697 -0.518 5.859 1.00 94.06 104 PHE A N 1
ATOM 845 C CA . PHE A 1 104 ? 1.461 0.647 5.010 1.00 94.06 104 PHE A CA 1
ATOM 846 C C . PHE A 1 104 ? 2.739 1.096 4.288 1.00 94.06 104 PHE A C 1
ATOM 848 O O . PHE A 1 104 ? 2.753 1.196 3.062 1.00 94.06 104 PHE A O 1
ATOM 855 N N . VAL A 1 105 ? 3.831 1.304 5.025 1.00 95.38 105 VAL A N 1
ATOM 856 C CA . VAL A 1 105 ? 5.117 1.739 4.461 1.00 95.38 105 VAL A CA 1
ATOM 857 C C . VAL A 1 105 ? 5.681 0.691 3.502 1.00 95.38 105 VAL A C 1
ATOM 859 O O . VAL A 1 105 ? 6.088 1.039 2.394 1.00 95.38 105 VAL A O 1
ATOM 862 N N . SER A 1 106 ? 5.639 -0.594 3.866 1.00 94.38 106 SER A N 1
ATOM 863 C CA . SER A 1 106 ? 6.068 -1.688 2.992 1.00 94.38 106 SER A CA 1
ATOM 864 C C . SER A 1 106 ? 5.327 -1.662 1.658 1.00 94.38 106 SER A C 1
ATOM 866 O O . SER A 1 106 ? 5.969 -1.765 0.616 1.00 94.38 106 SER A O 1
ATOM 868 N N . SER A 1 107 ? 4.007 -1.436 1.665 1.00 90.50 107 SER A N 1
ATOM 869 C CA . SER A 1 107 ? 3.207 -1.382 0.434 1.00 90.50 107 SER A CA 1
ATOM 870 C C . SER A 1 107 ? 3.613 -0.251 -0.523 1.00 90.50 107 SER A C 1
ATOM 872 O O . SER A 1 107 ? 3.481 -0.405 -1.737 1.00 90.50 107 SER A O 1
ATOM 874 N N . LEU 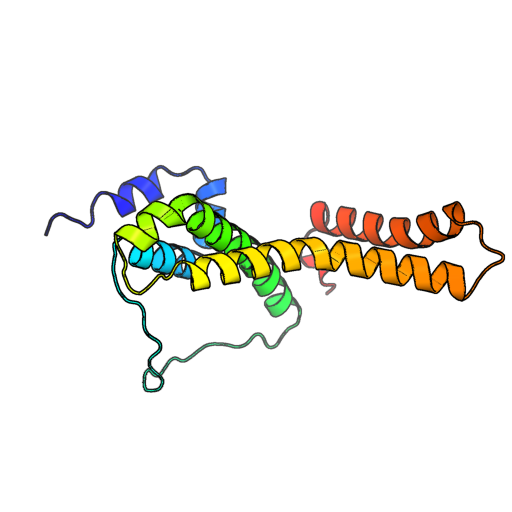A 1 108 ? 4.152 0.856 0.001 1.00 90.31 108 LEU A N 1
ATOM 875 C CA . LEU A 1 108 ? 4.675 1.970 -0.798 1.00 90.31 108 LEU A CA 1
ATOM 876 C C . LEU A 1 108 ? 6.095 1.707 -1.313 1.00 90.31 108 LEU A C 1
ATOM 878 O O . LEU A 1 108 ? 6.446 2.154 -2.402 1.00 90.31 108 LEU A O 1
ATOM 882 N N . ILE A 1 109 ? 6.908 0.982 -0.540 1.00 94.56 109 ILE A N 1
ATOM 883 C CA . ILE A 1 109 ? 8.294 0.657 -0.896 1.00 94.56 109 ILE A CA 1
ATOM 884 C C . ILE A 1 109 ? 8.346 -0.437 -1.970 1.00 94.56 109 ILE A C 1
ATOM 886 O O . ILE A 1 109 ? 9.181 -0.361 -2.868 1.00 94.56 109 ILE A O 1
ATOM 890 N N . THR A 1 110 ? 7.448 -1.429 -1.931 1.00 93.69 110 THR A N 1
ATOM 891 C CA . THR A 1 110 ? 7.493 -2.592 -2.837 1.00 93.69 110 THR A CA 1
ATOM 892 C C . THR A 1 110 ? 7.593 -2.227 -4.329 1.00 93.69 110 THR A C 1
ATOM 894 O O . THR A 1 110 ? 8.473 -2.780 -4.993 1.00 93.69 110 THR A O 1
ATOM 897 N N . PRO A 1 111 ? 6.790 -1.298 -4.893 1.00 92.50 111 PRO A N 1
ATOM 898 C CA . PRO A 1 111 ? 6.924 -0.914 -6.300 1.00 92.50 111 PRO A CA 1
ATOM 899 C C . PRO A 1 111 ? 8.292 -0.302 -6.628 1.00 92.50 111 PRO A C 1
ATOM 901 O O . PRO A 1 111 ? 8.862 -0.601 -7.676 1.00 92.50 111 PRO A O 1
ATOM 904 N N . ALA A 1 112 ? 8.844 0.510 -5.720 1.00 93.19 112 ALA A N 1
ATOM 905 C CA . ALA A 1 112 ? 10.169 1.100 -5.884 1.00 93.19 112 ALA A CA 1
ATOM 906 C C . ALA A 1 112 ? 11.265 0.026 -5.839 1.00 93.19 112 ALA A C 1
ATOM 908 O O . ALA A 1 112 ? 12.173 0.034 -6.667 1.00 93.19 112 ALA A O 1
ATOM 909 N N . THR A 1 113 ? 11.157 -0.946 -4.930 1.00 96.00 113 THR A N 1
ATOM 910 C CA . THR A 1 113 ? 12.094 -2.073 -4.859 1.00 96.00 113 THR A CA 1
ATOM 911 C C . THR A 1 113 ? 12.061 -2.912 -6.132 1.00 96.00 113 THR A C 1
ATOM 913 O O . THR A 1 113 ? 13.119 -3.208 -6.674 1.00 96.00 113 THR A O 1
ATOM 916 N N . ILE A 1 114 ? 10.878 -3.252 -6.657 1.00 96.06 114 ILE A N 1
ATOM 917 C CA . ILE A 1 114 ? 10.754 -4.009 -7.916 1.00 96.06 114 ILE A CA 1
ATOM 918 C C . ILE A 1 114 ? 11.390 -3.236 -9.073 1.00 96.06 114 ILE A C 1
ATOM 920 O O . ILE A 1 114 ? 12.138 -3.809 -9.862 1.00 96.06 114 ILE A O 1
ATOM 924 N N . PHE A 1 115 ? 11.143 -1.927 -9.148 1.00 95.81 115 PHE A N 1
ATOM 925 C CA . PHE A 1 115 ? 11.748 -1.073 -10.162 1.00 95.81 115 PHE A CA 1
ATOM 926 C C . PHE A 1 115 ? 13.282 -1.118 -10.102 1.00 95.81 115 PHE A C 1
ATOM 928 O O . PHE A 1 115 ? 13.935 -1.325 -11.126 1.00 95.81 115 PHE A O 1
ATOM 935 N N . LEU A 1 116 ? 13.859 -0.979 -8.905 1.00 95.62 116 LEU A N 1
ATOM 936 C CA . LEU A 1 116 ? 15.306 -1.048 -8.701 1.00 95.62 116 LEU A CA 1
ATOM 937 C C . LEU A 1 116 ? 15.873 -2.441 -8.993 1.00 95.62 116 LEU A C 1
ATOM 939 O O . LEU A 1 116 ? 16.949 -2.535 -9.576 1.00 95.62 116 LEU A O 1
ATOM 943 N N . LEU A 1 117 ? 15.156 -3.511 -8.640 1.00 97.19 117 LEU A N 1
ATOM 944 C CA . LEU A 1 117 ? 15.562 -4.886 -8.940 1.00 97.19 117 LEU A CA 1
ATOM 945 C C . LEU A 1 117 ? 15.651 -5.126 -10.450 1.00 97.19 117 LEU A C 1
ATOM 947 O O . LEU A 1 117 ? 16.633 -5.700 -10.913 1.00 97.19 117 LEU A O 1
ATOM 951 N N . ILE A 1 118 ? 14.669 -4.652 -11.223 1.00 96.25 118 ILE A N 1
ATOM 952 C CA . ILE A 1 118 ? 14.687 -4.766 -12.689 1.00 96.25 118 ILE A CA 1
ATOM 953 C C . ILE A 1 118 ? 15.831 -3.935 -13.279 1.00 96.25 118 ILE A C 1
ATOM 955 O O . ILE A 1 118 ? 16.563 -4.429 -14.135 1.00 96.25 118 ILE A O 1
ATOM 959 N N . LEU A 1 119 ? 16.029 -2.701 -12.801 1.00 96.81 119 LEU A N 1
ATOM 960 C CA . LEU A 1 119 ? 17.145 -1.858 -13.237 1.00 96.81 119 LEU A CA 1
ATOM 961 C C . LEU A 1 119 ? 18.491 -2.545 -12.974 1.00 96.81 119 LEU A C 1
ATOM 963 O O . LEU A 1 119 ? 19.315 -2.639 -13.881 1.00 96.81 119 LEU A O 1
ATOM 967 N N . GLY A 1 120 ? 18.678 -3.070 -11.760 1.00 96.00 120 GLY A N 1
ATOM 968 C CA . GLY A 1 120 ? 19.863 -3.829 -11.373 1.00 96.00 120 GLY A CA 1
ATOM 969 C C . GLY A 1 120 ? 20.084 -5.031 -12.286 1.00 96.00 120 GLY A C 1
ATOM 970 O O . GLY A 1 120 ? 21.158 -5.165 -12.867 1.00 96.00 120 GLY A O 1
ATOM 971 N N . ALA A 1 121 ? 19.044 -5.840 -12.507 1.00 96.69 121 ALA A N 1
ATOM 972 C CA . ALA A 1 121 ? 19.106 -7.001 -13.389 1.00 96.69 121 ALA A CA 1
ATOM 973 C C . ALA A 1 121 ? 19.539 -6.637 -14.820 1.00 96.69 121 ALA A C 1
ATOM 975 O O . ALA A 1 121 ? 20.397 -7.317 -15.377 1.00 96.69 121 ALA A O 1
ATOM 976 N N . ILE A 1 122 ? 19.010 -5.548 -15.398 1.00 96.00 122 ILE A N 1
ATOM 977 C CA . ILE A 1 122 ? 19.411 -5.076 -16.734 1.00 96.00 122 ILE A CA 1
ATOM 978 C C . ILE A 1 122 ? 20.888 -4.672 -16.740 1.00 96.00 122 ILE A C 1
ATOM 980 O O . ILE A 1 122 ? 21.628 -5.109 -17.617 1.00 96.00 122 ILE A O 1
ATOM 984 N N . THR A 1 123 ? 21.331 -3.880 -15.759 1.00 96.12 123 THR A N 1
ATOM 985 C CA . THR A 1 123 ? 22.730 -3.417 -15.692 1.00 96.12 123 THR A CA 1
ATOM 986 C C . THR A 1 123 ? 23.726 -4.554 -15.461 1.00 96.12 123 THR A C 1
ATOM 988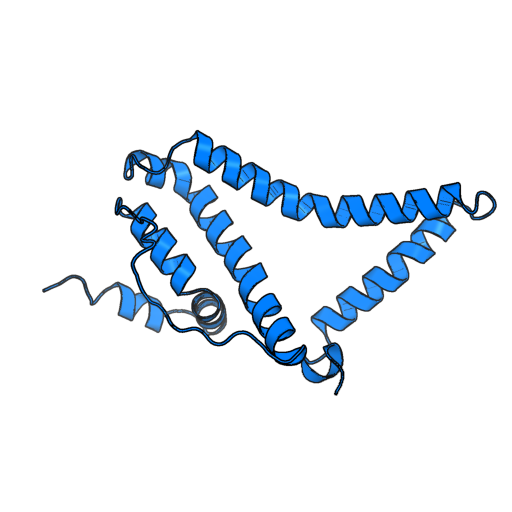 O O . THR A 1 123 ? 24.842 -4.499 -15.964 1.00 96.12 123 THR A O 1
ATOM 991 N N . THR A 1 124 ? 23.327 -5.602 -14.734 1.00 96.31 124 THR A N 1
ATOM 992 C CA . THR A 1 124 ? 24.159 -6.790 -14.510 1.00 96.31 124 THR A CA 1
ATOM 993 C C . THR A 1 124 ? 24.194 -7.701 -15.735 1.00 96.31 124 THR A C 1
ATOM 995 O O . THR A 1 124 ? 25.252 -8.224 -16.068 1.00 96.31 124 THR A O 1
ATOM 998 N N . ALA A 1 125 ? 23.059 -7.900 -16.412 1.00 96.94 125 ALA A N 1
ATOM 999 C CA . ALA A 1 125 ? 22.976 -8.768 -17.585 1.00 96.94 125 ALA A CA 1
ATOM 1000 C C . ALA A 1 125 ? 23.597 -8.140 -18.844 1.00 96.94 125 ALA A C 1
ATOM 1002 O O . ALA A 1 125 ? 24.126 -8.864 -19.684 1.00 96.94 125 ALA A O 1
ATOM 1003 N N . TYR A 1 126 ? 23.551 -6.808 -18.968 1.00 95.81 126 TYR A N 1
ATOM 1004 C CA . TYR A 1 126 ? 24.029 -6.073 -20.142 1.00 95.81 126 TYR A CA 1
ATOM 1005 C C . TYR A 1 126 ? 24.933 -4.891 -19.748 1.00 95.81 126 TYR A C 1
ATOM 1007 O O . TYR A 1 126 ? 24.498 -3.738 -19.815 1.00 95.81 126 TYR A O 1
ATOM 1015 N N . PRO A 1 127 ? 26.202 -5.147 -19.376 1.00 93.44 127 PRO A N 1
ATOM 1016 C CA . PRO A 1 127 ? 27.130 -4.100 -18.934 1.00 93.44 127 PRO A CA 1
ATOM 1017 C C . PRO A 1 127 ? 27.440 -3.039 -20.002 1.00 93.44 127 PRO A C 1
ATOM 1019 O O . PRO A 1 127 ? 27.766 -1.905 -19.664 1.00 93.44 127 PRO A O 1
ATOM 1022 N N . GLU A 1 128 ? 27.307 -3.394 -21.284 1.00 95.69 128 GLU A N 1
ATOM 1023 C CA . GLU A 1 128 ? 27.525 -2.489 -22.424 1.00 95.69 128 GLU A CA 1
ATOM 1024 C C . GLU A 1 128 ? 26.452 -1.394 -22.537 1.00 95.69 128 GLU A C 1
ATOM 1026 O O . GLU A 1 128 ? 26.658 -0.367 -23.187 1.00 95.69 128 GLU A O 1
ATOM 1031 N N . ILE A 1 129 ? 25.281 -1.599 -21.922 1.00 94.31 129 ILE A N 1
ATOM 1032 C CA . ILE A 1 129 ? 24.215 -0.600 -21.913 1.00 94.31 129 ILE A CA 1
ATOM 1033 C C . ILE A 1 129 ? 24.534 0.419 -20.809 1.00 94.31 129 ILE A C 1
ATOM 1035 O O . ILE A 1 129 ? 24.550 0.059 -19.630 1.00 94.31 129 ILE A O 1
ATOM 1039 N N . PRO A 1 130 ? 24.724 1.712 -21.135 1.00 95.31 130 PRO A N 1
ATOM 1040 C CA . PRO A 1 130 ? 24.963 2.724 -20.115 1.00 95.31 130 PRO A CA 1
ATOM 1041 C C . PRO A 1 130 ? 23.752 2.839 -19.180 1.00 95.31 130 PRO A C 1
ATOM 1043 O O . PRO A 1 130 ? 22.608 2.665 -19.605 1.00 95.31 130 PRO A O 1
ATOM 1046 N N . LEU A 1 131 ? 23.983 3.216 -17.917 1.00 94.06 131 LEU A N 1
ATOM 1047 C CA . LEU A 1 131 ? 22.940 3.301 -16.880 1.00 94.06 131 LEU A CA 1
ATOM 1048 C C . LEU A 1 131 ? 21.696 4.084 -17.330 1.00 94.06 131 LEU A C 1
ATOM 1050 O O . LEU A 1 131 ? 20.571 3.680 -17.045 1.00 94.06 131 LEU A O 1
ATOM 1054 N N . TYR A 1 132 ? 21.887 5.181 -18.065 1.00 95.12 132 TYR A N 1
ATOM 1055 C CA . TYR A 1 132 ? 20.783 5.968 -18.614 1.00 95.12 132 TYR A CA 1
ATOM 1056 C C . TYR A 1 132 ? 19.918 5.167 -19.604 1.00 95.12 132 TYR A C 1
ATOM 1058 O O . TYR A 1 132 ? 18.693 5.251 -19.559 1.00 95.12 132 TYR A O 1
ATOM 1066 N N . GLY A 1 133 ? 20.537 4.345 -20.457 1.00 95.31 133 GLY A N 1
ATOM 1067 C CA . GLY A 1 133 ? 19.829 3.461 -21.385 1.00 95.31 133 GLY A CA 1
ATOM 1068 C C . GLY A 1 133 ? 19.031 2.377 -20.658 1.00 95.31 133 GLY A C 1
ATOM 1069 O O . GLY A 1 133 ? 17.858 2.169 -20.964 1.00 95.31 133 GLY A O 1
ATOM 1070 N N . ALA A 1 134 ? 19.624 1.752 -19.636 1.00 95.50 134 ALA A N 1
ATOM 1071 C CA . ALA A 1 134 ? 18.937 0.774 -18.791 1.00 95.50 134 ALA A CA 1
ATOM 1072 C C . ALA A 1 134 ? 17.757 1.402 -18.025 1.00 95.50 134 ALA A C 1
ATOM 1074 O O . ALA A 1 134 ? 16.680 0.809 -17.926 1.00 95.50 134 ALA A O 1
ATOM 1075 N N . LEU A 1 135 ? 17.932 2.636 -17.538 1.00 95.94 135 LEU A N 1
ATOM 1076 C CA . LEU A 1 135 ? 16.873 3.397 -16.881 1.00 95.94 135 LEU A CA 1
ATOM 1077 C C . LEU A 1 135 ? 15.717 3.685 -17.841 1.00 95.94 135 LEU A C 1
ATOM 1079 O O . LEU A 1 135 ? 14.570 3.442 -17.479 1.00 95.94 135 LEU A O 1
ATOM 1083 N N . LEU A 1 136 ? 15.994 4.154 -19.061 1.00 96.12 136 LEU A N 1
ATOM 1084 C CA . LEU A 1 136 ? 14.955 4.387 -20.066 1.00 96.12 136 LEU A CA 1
ATOM 1085 C C . LEU A 1 136 ? 14.195 3.102 -20.404 1.00 96.12 136 LEU A C 1
ATOM 1087 O O . LEU A 1 136 ? 12.966 3.120 -20.442 1.00 96.12 136 LEU A O 1
ATOM 1091 N N . LEU A 1 137 ? 14.906 1.987 -20.591 1.00 95.19 137 LEU A N 1
ATOM 1092 C CA . LEU A 1 137 ? 14.304 0.693 -20.914 1.00 95.19 137 LEU A CA 1
ATOM 1093 C C . LEU A 1 137 ? 13.354 0.195 -19.813 1.00 95.19 137 LEU A C 1
ATOM 1095 O O . LEU A 1 137 ? 12.344 -0.432 -20.119 1.00 95.19 137 LEU A O 1
ATOM 1099 N N . ASN A 1 138 ? 13.636 0.519 -18.548 1.00 95.88 138 ASN A N 1
ATOM 1100 C CA . ASN A 1 138 ? 12.778 0.177 -17.414 1.00 95.88 138 ASN A CA 1
ATOM 1101 C C . ASN A 1 138 ? 11.636 1.195 -17.192 1.00 95.88 138 ASN A C 1
ATOM 1103 O O . ASN A 1 138 ? 10.484 0.817 -16.988 1.00 95.88 138 ASN A O 1
ATOM 1107 N N . VAL A 1 139 ? 11.917 2.503 -17.266 1.00 95.94 139 VAL A N 1
ATOM 1108 C CA . VAL A 1 139 ? 10.919 3.566 -17.033 1.00 95.94 139 VAL A CA 1
ATOM 1109 C C . VAL A 1 139 ? 9.859 3.605 -18.124 1.00 95.94 139 VAL A C 1
ATOM 1111 O O . VAL A 1 139 ? 8.687 3.786 -17.806 1.00 95.94 139 VAL A O 1
ATOM 1114 N N . LEU A 1 140 ? 10.237 3.459 -19.396 1.00 95.88 140 LEU A N 1
ATOM 1115 C CA . LEU A 1 140 ? 9.307 3.588 -20.520 1.00 95.88 140 LEU A CA 1
ATOM 1116 C C . LEU A 1 140 ? 8.081 2.663 -20.415 1.00 95.88 140 LEU A C 1
ATOM 1118 O O . LEU A 1 140 ? 6.965 3.189 -20.448 1.00 95.88 140 LEU A O 1
ATOM 1122 N N . PRO A 1 141 ? 8.216 1.332 -20.241 1.00 94.06 141 PRO A N 1
ATOM 1123 C CA . PRO A 1 141 ? 7.053 0.455 -20.115 1.00 94.06 141 PRO A CA 1
ATOM 1124 C C . PRO A 1 141 ? 6.212 0.775 -18.872 1.00 94.06 141 PRO A C 1
ATOM 1126 O O . PRO A 1 141 ? 4.983 0.767 -18.952 1.00 94.06 141 PRO A O 1
ATOM 1129 N N . VAL A 1 142 ? 6.845 1.130 -17.747 1.00 94.00 142 VAL A N 1
ATOM 1130 C CA . VAL A 1 142 ? 6.139 1.530 -16.517 1.00 94.00 142 VAL A CA 1
ATOM 1131 C C . VAL A 1 142 ? 5.331 2.809 -16.742 1.00 94.00 142 VAL A C 1
ATOM 1133 O O . VAL A 1 142 ? 4.151 2.864 -16.400 1.00 94.00 142 VAL A O 1
ATOM 1136 N N . ALA A 1 143 ? 5.926 3.830 -17.358 1.00 94.19 143 ALA A N 1
ATOM 1137 C CA . ALA A 1 143 ? 5.269 5.099 -17.645 1.00 94.19 143 ALA A CA 1
ATOM 1138 C C . ALA A 1 143 ? 4.097 4.922 -18.622 1.00 94.19 143 ALA A C 1
ATOM 1140 O O . ALA A 1 143 ? 3.011 5.452 -18.377 1.00 94.19 143 ALA A O 1
ATOM 1141 N N . ILE A 1 144 ? 4.279 4.128 -19.684 1.00 93.50 144 ILE A N 1
ATOM 1142 C CA . ILE A 1 144 ? 3.204 3.777 -20.624 1.00 93.50 144 ILE A CA 1
ATOM 1143 C C . ILE A 1 144 ? 2.058 3.091 -19.874 1.00 93.50 144 ILE A C 1
ATOM 1145 O O . ILE A 1 144 ? 0.901 3.492 -20.014 1.00 93.50 144 ILE A O 1
ATOM 1149 N N . PHE A 1 145 ? 2.369 2.107 -19.028 1.00 89.69 145 PHE A N 1
ATOM 1150 C CA . PHE A 1 145 ? 1.370 1.395 -18.238 1.00 89.69 145 PHE A CA 1
ATOM 1151 C C . PHE A 1 145 ? 0.603 2.322 -17.284 1.00 89.69 145 PHE A C 1
ATOM 1153 O O . PHE A 1 145 ? -0.625 2.251 -17.218 1.00 89.69 145 PHE A O 1
ATOM 1160 N N . VAL A 1 146 ? 1.284 3.242 -16.594 1.00 90.31 146 VAL A N 1
ATOM 1161 C CA . VAL A 1 146 ? 0.644 4.240 -15.718 1.00 90.31 146 VAL A CA 1
ATOM 1162 C C . VAL A 1 146 ? -0.288 5.159 -16.512 1.00 90.31 146 VAL A C 1
ATOM 1164 O O . VAL A 1 146 ? -1.428 5.385 -16.099 1.00 90.31 146 VAL A O 1
ATOM 1167 N N . VAL A 1 147 ? 0.145 5.653 -17.676 1.00 91.31 147 VAL A N 1
ATOM 1168 C CA . VAL A 1 147 ? -0.693 6.502 -18.540 1.00 91.31 147 VAL A CA 1
ATOM 1169 C C . VAL A 1 147 ? -1.939 5.747 -19.007 1.00 91.31 147 VAL A C 1
ATOM 1171 O O . VAL A 1 147 ? -3.039 6.305 -18.967 1.00 91.31 147 VAL A O 1
ATOM 1174 N N . LEU A 1 148 ? -1.801 4.474 -19.388 1.00 87.81 148 LEU A N 1
ATOM 1175 C CA . LEU A 1 148 ? -2.934 3.616 -19.737 1.00 87.81 148 LEU A CA 1
ATOM 1176 C C . LEU A 1 148 ? -3.864 3.390 -18.540 1.00 87.81 148 LEU A C 1
ATOM 1178 O O . LEU A 1 148 ? -5.082 3.455 -18.698 1.00 87.81 148 LEU A O 1
ATOM 1182 N N . CYS A 1 149 ? -3.323 3.191 -17.336 1.00 84.00 149 CYS A N 1
ATOM 1183 C CA . CYS A 1 149 ? -4.119 3.024 -16.118 1.00 84.00 149 CYS A CA 1
ATOM 1184 C C . CYS A 1 149 ? -4.993 4.253 -15.810 1.00 84.00 149 CYS A C 1
ATOM 1186 O O . CYS A 1 149 ? -6.122 4.103 -15.340 1.00 84.00 149 CYS A O 1
ATOM 1188 N N . ILE A 1 150 ? -4.489 5.458 -16.099 1.00 83.56 150 ILE A N 1
ATOM 1189 C CA . ILE A 1 150 ? -5.183 6.728 -15.836 1.00 83.56 150 ILE A CA 1
ATOM 1190 C C . ILE A 1 150 ? -6.181 7.077 -16.948 1.00 83.56 150 ILE A C 1
ATOM 1192 O O . ILE A 1 150 ? -7.276 7.554 -16.657 1.00 83.56 150 ILE A O 1
ATOM 1196 N N . LYS A 1 151 ? -5.809 6.881 -18.220 1.00 83.81 151 LYS A N 1
ATOM 1197 C CA . LYS A 1 151 ? -6.598 7.368 -19.366 1.00 83.81 151 LYS A CA 1
ATOM 1198 C C . LYS A 1 151 ? -7.527 6.330 -19.987 1.00 83.81 151 LYS A C 1
ATOM 1200 O O . LYS A 1 151 ? -8.550 6.708 -20.553 1.00 83.81 151 LYS A O 1
ATOM 1205 N N . ALA A 1 152 ? -7.173 5.049 -19.950 1.00 81.50 152 ALA A N 1
ATOM 1206 C CA . ALA A 1 152 ? -7.945 4.026 -20.642 1.00 81.50 152 ALA A CA 1
ATOM 1207 C C . ALA A 1 152 ? -9.182 3.612 -19.832 1.00 81.50 152 ALA A C 1
ATOM 1209 O O . ALA A 1 152 ? -9.162 3.539 -18.603 1.00 81.50 152 ALA A O 1
ATOM 1210 N N . SER A 1 153 ? -10.277 3.314 -20.534 1.00 76.19 153 SER A N 1
ATOM 1211 C CA . SER A 1 153 ? -11.468 2.747 -19.899 1.00 76.19 153 SER A CA 1
ATOM 1212 C C . SER A 1 153 ? -11.182 1.326 -19.402 1.00 76.19 153 SER A C 1
ATOM 1214 O O . SER A 1 153 ? -10.344 0.623 -19.966 1.00 76.19 153 SER A O 1
ATOM 1216 N N . SER A 1 154 ? -11.916 0.854 -18.393 1.00 71.69 154 SER A N 1
ATOM 1217 C CA . SER A 1 154 ? -11.712 -0.495 -17.836 1.00 71.69 154 SER A CA 1
ATOM 1218 C C . SER A 1 154 ? -11.862 -1.603 -18.880 1.00 71.69 154 SER A C 1
ATOM 1220 O O . SER A 1 154 ? -11.123 -2.576 -18.833 1.00 71.69 154 SER A O 1
ATOM 1222 N N . LYS A 1 155 ? -12.741 -1.414 -19.873 1.00 72.75 155 LYS A N 1
ATOM 1223 C CA . LYS A 1 155 ? -12.908 -2.349 -20.998 1.00 72.75 155 LYS A CA 1
ATOM 1224 C C . LYS A 1 155 ? -11.669 -2.415 -21.898 1.00 72.75 155 LYS A C 1
ATOM 1226 O O . LYS A 1 155 ? -11.384 -3.446 -22.486 1.00 72.75 155 LYS A O 1
ATOM 1231 N N . THR A 1 156 ? -10.936 -1.311 -22.018 1.00 73.69 156 THR A N 1
ATOM 1232 C CA . THR A 1 156 ? -9.698 -1.234 -22.806 1.00 73.69 156 THR A CA 1
ATOM 1233 C C . THR A 1 156 ? -8.512 -1.833 -22.047 1.00 73.69 156 THR A C 1
ATOM 1235 O O . THR A 1 156 ? -7.629 -2.411 -22.663 1.00 73.69 156 THR A O 1
ATOM 1238 N N . GLN A 1 157 ? -8.495 -1.708 -20.716 1.00 67.81 157 GLN A N 1
ATOM 1239 C CA . GLN A 1 157 ? -7.411 -2.205 -19.856 1.00 67.81 157 GLN A CA 1
ATOM 1240 C C . GLN A 1 157 ? -7.422 -3.725 -19.685 1.00 67.81 157 GLN A C 1
ATOM 1242 O O . GLN A 1 157 ? -6.369 -4.330 -19.525 1.00 67.81 157 GLN A O 1
ATOM 1247 N N . VAL A 1 158 ? -8.608 -4.329 -19.687 1.00 68.81 158 VAL A N 1
ATOM 1248 C CA . VAL A 1 158 ? -8.790 -5.762 -19.423 1.00 68.81 158 VAL A CA 1
ATOM 1249 C C . VAL A 1 158 ? -8.744 -6.597 -20.709 1.00 68.81 158 VAL A C 1
ATOM 1251 O O . VAL A 1 158 ? -8.533 -7.803 -20.642 1.00 68.81 158 VAL A O 1
ATOM 1254 N N . GLY A 1 159 ? -8.858 -5.959 -21.881 1.00 61.84 159 GLY A N 1
ATOM 1255 C CA . GLY A 1 159 ? -9.123 -6.667 -23.133 1.00 61.84 159 GLY A CA 1
ATOM 1256 C C . GLY A 1 159 ? -10.569 -7.173 -23.177 1.00 61.84 159 GLY A C 1
ATOM 1257 O O . GLY A 1 159 ? -11.258 -7.194 -22.157 1.00 61.84 159 GLY A O 1
ATOM 1258 N N . LYS A 1 160 ? -11.063 -7.505 -24.374 1.00 51.47 160 LYS A N 1
ATOM 1259 C CA . LYS A 1 160 ? -12.318 -8.261 -24.489 1.00 51.47 160 LYS A CA 1
ATOM 1260 C C . LYS A 1 160 ? -12.113 -9.686 -24.003 1.00 51.47 160 LYS A C 1
ATOM 1262 O O . LYS A 1 160 ? -11.043 -10.239 -24.337 1.00 51.47 160 LYS A O 1
#

pLDDT: mean 84.1, std 16.29, range [34.25, 97.19]

Sequence (160 aa):
MAGSNKMSKQFLRTSKSLKQYLSQGEDRWLCTLLLQQGYRVEYCAASDSFTYAPEGFQEFYNQRRRWTPSTIANVLDLLQTWKGTSAKNPDISVLYIAYQMFVFVSSLITPATIFLLILGAITTAYPEIPLYGALLLNVLPVAIFVVLCIKASSKTQVGK

InterPro domains:
  IPR004835 Chitin synthase [PTHR22914] (16-157)
  IPR029044 Nucleotide-diphospho-sugar transferases [SSF53448] (23-79)

Radius of gyration: 21.35 Å; chains: 1; bounding box: 62×36×49 Å

Organism: NCBI:txid259542

Secondary structure (DSSP, 8-state):
--STTTHHHHHHTS-HHHHHHHHHSHHHHHHHHHHHTT------TT-----PPP-SHHHHHHHHHHHHHHHHHHHHHHHHHHHHHHHH-TTS-HHHHHHHHHHHHHHHHHHHHHHHHHHHHHHHH-TTS-HHHHHHHHHHHHHHHHHHHHHS-HHHHH--